Protein AF-A0A382M836-F1 (afdb_monomer_lite)

Organism: NCBI:txid408172

Foldseek 3Di:
DEAECPAPPDHPVVVVPDDDDPVDDYHYHPDDNVVQQFAPDADPVRGRRRVVVVVVVVVVD

Secondary structure (DSSP, 8-state):
-B--TT-SSS-GGGGTS----TT---B--SS-TTTTSB-SSPPTTSSSBHHHHHHHHHHT-

pLDDT: mean 84.85, std 5.13, range [71.94, 92.94]

Sequence (61 aa):
ILCAMDDPFVEPTIFKSVRMSSAIELNTPENGGHMGYFSRKPTPWGDYRWMDFMVVDWMNS

Structure (mmCIF, N/CA/C/O backbone):
data_AF-A0A382M836-F1
#
_entry.id   AF-A0A382M836-F1
#
loop_
_atom_site.group_PDB
_atom_site.id
_atom_site.type_symbol
_atom_site.label_atom_id
_atom_site.label_alt_id
_atom_site.label_comp_id
_atom_site.label_asym_id
_atom_site.label_entity_id
_atom_site.label_seq_id
_atom_site.pdbx_PDB_ins_code
_atom_site.Cartn_x
_atom_site.Cartn_y
_atom_site.Cartn_z
_atom_site.occupancy
_atom_site.B_iso_or_equiv
_atom_site.auth_seq_id
_atom_site.auth_comp_id
_atom_site.auth_asym_id
_atom_site.auth_atom_id
_atom_site.pdbx_PDB_model_num
ATOM 1 N N . ILE A 1 1 ? -9.129 -0.808 4.590 1.00 86.00 1 ILE A N 1
ATOM 2 C CA . ILE A 1 1 ? -8.590 0.565 4.463 1.00 86.00 1 ILE A CA 1
ATOM 3 C C . ILE A 1 1 ? -7.141 0.445 4.045 1.00 86.00 1 ILE A C 1
ATOM 5 O O . ILE A 1 1 ? -6.402 -0.282 4.695 1.00 86.00 1 ILE A O 1
ATOM 9 N N . LEU A 1 2 ? -6.761 1.132 2.972 1.00 86.94 2 LEU A N 1
ATOM 10 C CA . LEU A 1 2 ? -5.393 1.175 2.472 1.00 86.94 2 LEU A CA 1
ATOM 11 C C . LEU A 1 2 ? -4.874 2.610 2.608 1.00 86.94 2 LEU A C 1
ATOM 13 O O . LEU A 1 2 ? -5.505 3.528 2.087 1.00 86.94 2 LEU A O 1
ATOM 17 N N . CYS A 1 3 ? -3.774 2.801 3.335 1.00 87.75 3 CYS A N 1
ATOM 18 C CA . CYS A 1 3 ? -3.164 4.116 3.537 1.00 87.75 3 CYS A CA 1
ATOM 19 C C . CYS A 1 3 ? -1.650 3.982 3.680 1.00 87.75 3 CYS A C 1
ATOM 21 O O . CYS A 1 3 ? -1.180 3.397 4.652 1.00 87.75 3 CYS A O 1
ATOM 23 N N . ALA A 1 4 ? -0.880 4.529 2.747 1.00 87.81 4 ALA A N 1
ATOM 24 C CA . ALA A 1 4 ? 0.571 4.465 2.832 1.00 87.81 4 ALA A CA 1
ATOM 25 C C . ALA A 1 4 ? 1.127 5.403 3.919 1.00 87.81 4 ALA A C 1
ATOM 27 O O . ALA A 1 4 ? 0.558 6.455 4.204 1.00 87.81 4 ALA A O 1
ATOM 28 N N . MET A 1 5 ? 2.251 5.022 4.528 1.00 86.88 5 MET A N 1
ATOM 29 C CA . MET A 1 5 ? 2.917 5.825 5.561 1.00 86.88 5 MET A CA 1
ATOM 30 C C . MET A 1 5 ? 3.633 7.059 4.990 1.00 86.88 5 MET A C 1
ATOM 32 O O . MET A 1 5 ? 3.896 8.002 5.733 1.00 86.88 5 MET A O 1
ATOM 36 N N . ASP A 1 6 ? 3.948 7.042 3.693 1.00 84.75 6 ASP A N 1
ATOM 37 C CA . ASP A 1 6 ? 4.564 8.133 2.934 1.00 84.75 6 ASP A CA 1
ATOM 38 C C . ASP A 1 6 ? 3.536 9.042 2.236 1.00 84.75 6 ASP A C 1
ATOM 40 O O . ASP A 1 6 ? 3.918 9.881 1.417 1.00 84.75 6 ASP A O 1
ATOM 44 N N . ASP A 1 7 ? 2.241 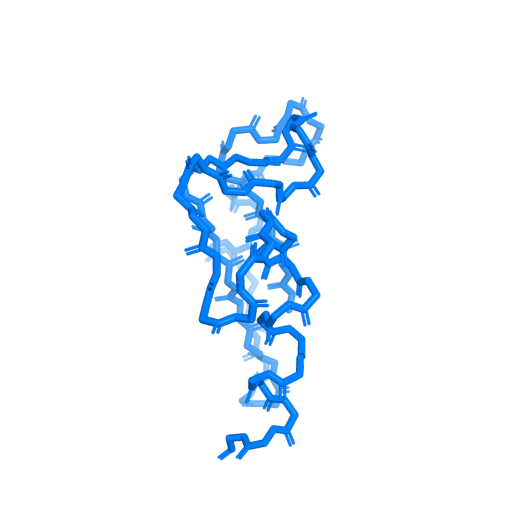8.878 2.529 1.00 81.06 7 ASP A N 1
ATOM 45 C CA . ASP A 1 7 ? 1.187 9.715 1.962 1.00 81.06 7 ASP A CA 1
ATOM 46 C C . ASP A 1 7 ? 1.311 11.159 2.499 1.00 81.06 7 ASP A C 1
ATOM 48 O O . ASP A 1 7 ? 1.216 11.382 3.708 1.00 81.06 7 ASP A O 1
ATOM 52 N N . PRO A 1 8 ? 1.533 12.169 1.633 1.00 80.62 8 PRO A N 1
ATOM 53 C CA . PRO A 1 8 ? 1.722 13.548 2.078 1.00 80.62 8 PRO A CA 1
ATOM 54 C C . PRO A 1 8 ? 0.413 14.235 2.503 1.00 80.62 8 PRO A C 1
ATOM 56 O O . PRO A 1 8 ? 0.460 15.354 3.014 1.00 80.62 8 PRO A O 1
ATOM 59 N N . PHE A 1 9 ? -0.744 13.610 2.269 1.00 81.62 9 PHE A N 1
ATOM 60 C CA . PHE A 1 9 ? -2.065 14.167 2.557 1.00 81.62 9 PHE A CA 1
ATOM 61 C C . PHE A 1 9 ? -2.751 13.491 3.747 1.00 81.62 9 PHE A C 1
ATOM 63 O O . PHE A 1 9 ? -3.481 14.159 4.481 1.00 81.62 9 PHE A O 1
ATOM 70 N N . VAL A 1 10 ? -2.544 12.186 3.941 1.00 80.50 10 VAL A N 1
ATOM 71 C CA . VAL A 1 10 ? -3.190 11.413 5.011 1.00 80.50 10 VAL A CA 1
ATOM 72 C C . VAL A 1 10 ? -2.179 11.052 6.094 1.00 80.50 10 VAL A C 1
ATOM 74 O O . VAL A 1 10 ? -1.323 10.195 5.904 1.00 80.50 10 VAL A O 1
ATOM 77 N N . GLU A 1 11 ? -2.303 11.669 7.272 1.00 82.38 11 GLU A N 1
ATOM 78 C CA . GLU A 1 11 ? -1.416 11.364 8.396 1.00 82.38 11 GLU A CA 1
ATOM 79 C C . GLU A 1 11 ? -1.723 9.962 8.969 1.00 82.38 11 GLU A C 1
ATOM 81 O O . GLU A 1 11 ? -2.837 9.723 9.437 1.00 82.38 11 GLU A O 1
ATOM 86 N N . PRO A 1 12 ? -0.761 9.022 9.030 1.00 76.75 12 PRO A N 1
ATOM 87 C CA . PRO A 1 12 ? -1.049 7.640 9.436 1.00 76.75 12 PRO A CA 1
ATOM 88 C C . PRO A 1 12 ? -1.512 7.477 10.889 1.00 76.75 12 PRO A C 1
ATOM 90 O O . PRO A 1 12 ? -2.108 6.465 11.269 1.00 76.75 12 PRO A O 1
ATOM 93 N N . THR A 1 13 ? -1.220 8.464 11.736 1.00 79.75 13 THR A N 1
ATOM 94 C CA . THR A 1 13 ? -1.578 8.468 13.159 1.00 79.75 13 THR A CA 1
ATOM 95 C C . THR A 1 13 ? -3.090 8.484 13.380 1.00 79.75 13 THR A C 1
ATOM 97 O O . THR A 1 13 ? -3.540 7.977 14.410 1.00 79.75 13 THR A O 1
ATOM 100 N N . ILE A 1 14 ? -3.881 8.948 12.402 1.00 81.81 14 ILE A N 1
ATOM 101 C CA . ILE A 1 14 ? -5.347 8.995 12.491 1.00 81.81 14 ILE A CA 1
ATOM 102 C C . ILE A 1 14 ? -5.970 7.609 12.664 1.00 81.81 14 ILE A C 1
ATOM 104 O O . ILE A 1 14 ? -7.032 7.487 13.264 1.00 81.81 14 ILE A O 1
ATOM 108 N N . PHE A 1 15 ? -5.313 6.551 12.181 1.00 77.44 15 PHE A N 1
ATOM 109 C CA . PHE A 1 15 ? -5.841 5.190 12.271 1.00 77.44 15 PHE A CA 1
ATOM 110 C C . PHE A 1 15 ? -5.447 4.471 13.566 1.00 77.44 15 PHE A C 1
ATOM 112 O O . PHE A 1 15 ? -6.064 3.468 13.913 1.00 77.44 15 PHE A O 1
ATOM 119 N N . LYS A 1 16 ? -4.469 4.989 14.324 1.00 72.25 16 LYS A N 1
A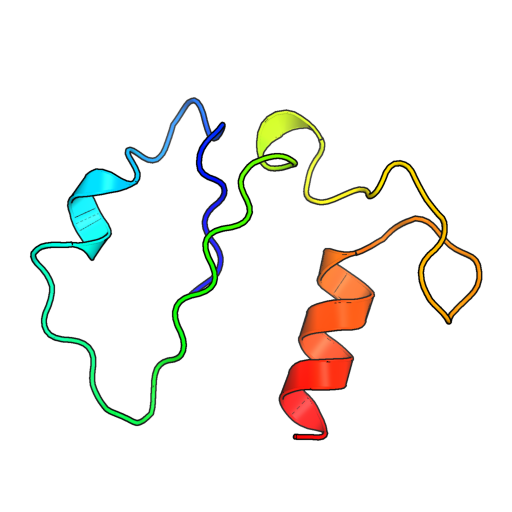TOM 120 C CA . LYS A 1 16 ? -4.041 4.394 15.606 1.00 72.25 16 LYS A CA 1
ATOM 121 C C . LYS A 1 16 ? -5.065 4.586 16.723 1.00 72.25 16 LYS A C 1
ATOM 123 O O . LYS A 1 16 ? -5.099 3.799 17.665 1.00 72.25 16 LYS A O 1
ATOM 128 N N . SER A 1 17 ? -5.870 5.641 16.646 1.00 71.94 17 SER A N 1
ATOM 129 C CA . SER A 1 17 ? -6.855 6.003 17.670 1.00 71.94 17 SER A CA 1
ATOM 130 C C . SER A 1 17 ? -8.257 5.455 17.391 1.00 71.94 17 SER A C 1
ATOM 132 O O . SER A 1 17 ? -9.128 5.536 18.258 1.00 71.94 17 SER A O 1
ATOM 134 N N . VAL A 1 18 ? -8.494 4.876 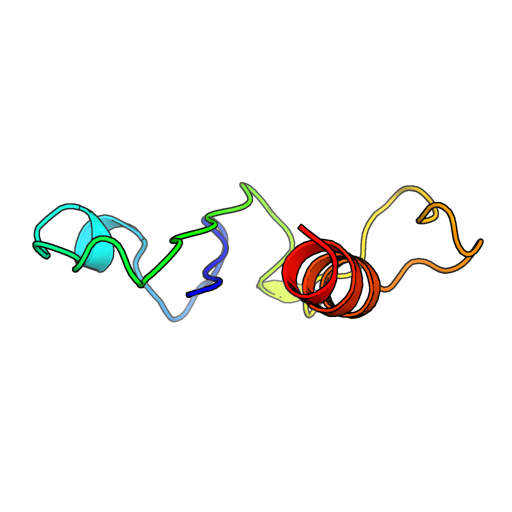16.211 1.00 76.19 18 VAL A N 1
ATOM 135 C CA . VAL A 1 18 ? -9.823 4.417 15.801 1.00 76.19 18 VAL A CA 1
ATOM 136 C C . VAL A 1 18 ? -9.999 2.938 16.134 1.00 76.19 18 VAL A C 1
ATOM 138 O O . VAL A 1 18 ? -9.234 2.083 15.693 1.00 76.19 18 VAL A O 1
ATOM 141 N N . ARG A 1 19 ? -11.054 2.616 16.890 1.00 74.19 19 ARG A N 1
ATOM 142 C CA . ARG A 1 19 ? -11.490 1.226 17.065 1.00 74.19 19 ARG A CA 1
ATOM 143 C C . ARG A 1 19 ? -12.149 0.745 15.777 1.00 74.19 19 ARG A C 1
ATOM 145 O O . ARG A 1 19 ? -13.279 1.128 15.485 1.00 74.19 19 ARG A O 1
ATOM 152 N N . MET A 1 20 ? -11.443 -0.093 15.029 1.00 79.38 20 MET A N 1
ATOM 153 C CA . MET A 1 20 ? -11.986 -0.747 13.841 1.00 79.38 20 MET A CA 1
ATOM 154 C C . MET A 1 20 ? -12.796 -1.989 14.223 1.00 79.38 20 MET A C 1
ATOM 156 O O . MET A 1 20 ? -12.452 -2.715 15.156 1.00 79.38 20 MET A O 1
ATOM 160 N N . SER A 1 21 ? -13.895 -2.214 13.500 1.00 84.62 21 SER A N 1
ATOM 161 C CA . SER A 1 21 ? -14.641 -3.477 13.543 1.00 84.62 21 SER A CA 1
ATOM 162 C C . SER A 1 21 ? -13.774 -4.617 13.000 1.00 84.62 21 SER A C 1
ATOM 164 O O . SER A 1 21 ? -12.927 -4.382 12.142 1.00 84.62 21 SER A O 1
ATOM 166 N N . SER A 1 22 ? -14.031 -5.859 13.421 1.00 83.56 22 SER A N 1
ATOM 167 C CA . SER A 1 22 ? -13.357 -7.049 12.878 1.00 83.56 22 SER A CA 1
ATOM 168 C C . SER A 1 22 ? -13.606 -7.271 11.381 1.00 83.56 22 SER A C 1
ATOM 170 O O . SER A 1 22 ? -12.874 -8.023 10.752 1.00 83.56 22 SER A O 1
ATOM 172 N N . ALA A 1 23 ? -14.616 -6.613 10.806 1.00 86.81 23 ALA A N 1
ATOM 173 C CA . ALA A 1 23 ? -14.902 -6.639 9.372 1.00 86.81 23 ALA A CA 1
ATOM 174 C C . ALA A 1 23 ? -14.040 -5.661 8.544 1.00 86.81 23 ALA A C 1
ATOM 176 O O . ALA A 1 23 ? -14.227 -5.564 7.333 1.00 86.81 23 ALA A O 1
ATOM 177 N N . ILE A 1 24 ? -13.150 -4.887 9.175 1.00 85.25 24 ILE A N 1
ATOM 178 C CA . ILE A 1 24 ? -12.314 -3.886 8.505 1.00 85.25 24 ILE A CA 1
ATOM 179 C C . ILE A 1 24 ? -10.846 -4.254 8.697 1.00 85.25 24 ILE A C 1
ATOM 181 O O . ILE A 1 24 ? -10.327 -4.204 9.809 1.00 85.25 24 ILE A O 1
ATOM 185 N N . GLU A 1 25 ? -10.156 -4.534 7.596 1.00 86.44 25 GLU A N 1
ATOM 186 C CA . GLU A 1 25 ? -8.705 -4.698 7.591 1.00 86.44 25 GLU A CA 1
ATOM 187 C C . GLU A 1 25 ? -8.022 -3.361 7.285 1.00 86.44 25 GLU A C 1
ATOM 189 O O . GLU A 1 25 ? -8.436 -2.641 6.372 1.00 86.44 25 GLU A O 1
ATOM 194 N N . LEU A 1 26 ? -6.993 -3.000 8.051 1.00 87.31 26 LEU A N 1
ATOM 195 C CA . LEU A 1 26 ? -6.177 -1.808 7.823 1.00 87.31 26 LEU A CA 1
ATOM 196 C C . LEU A 1 26 ? -4.800 -2.237 7.316 1.00 87.31 26 LEU A C 1
ATOM 198 O O . LEU A 1 26 ? -4.066 -2.914 8.030 1.00 87.31 26 LEU A O 1
ATOM 202 N N . ASN A 1 27 ? -4.441 -1.794 6.114 1.00 87.06 27 ASN A N 1
ATOM 203 C CA . ASN A 1 27 ? -3.155 -2.071 5.493 1.00 87.06 27 ASN A CA 1
ATOM 204 C C . ASN A 1 27 ? -2.393 -0.751 5.300 1.00 87.06 27 ASN A C 1
ATOM 206 O O . ASN A 1 27 ? -2.878 0.160 4.621 1.00 87.06 27 ASN A O 1
ATOM 210 N N . THR A 1 28 ? -1.232 -0.631 5.948 1.00 87.94 28 THR A N 1
ATOM 211 C CA . THR A 1 28 ? -0.413 0.589 5.953 1.00 87.94 28 THR A CA 1
ATOM 212 C C . THR A 1 28 ? 0.988 0.323 5.410 1.00 87.94 28 THR A C 1
ATOM 214 O O . THR A 1 28 ? 1.927 0.169 6.199 1.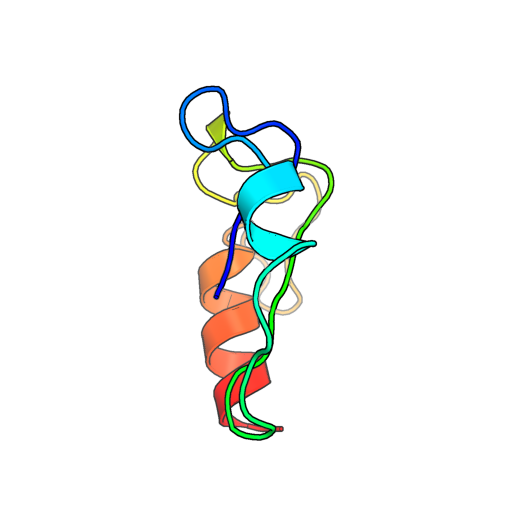00 87.94 28 THR A O 1
ATOM 217 N N . PRO A 1 29 ? 1.156 0.210 4.079 1.00 87.75 29 PRO A N 1
ATOM 218 C CA . PRO A 1 29 ? 2.473 0.001 3.496 1.00 87.75 29 PRO A CA 1
ATOM 219 C C . PRO A 1 29 ? 3.383 1.199 3.786 1.00 87.75 29 PRO A C 1
ATOM 221 O O . PRO A 1 29 ? 2.935 2.343 3.819 1.00 87.75 29 PRO A O 1
ATOM 224 N N . GLU A 1 30 ? 4.678 0.944 3.982 1.00 84.44 30 GLU A N 1
ATOM 225 C CA . GLU A 1 30 ? 5.652 2.004 4.284 1.00 84.44 30 GLU A CA 1
ATOM 226 C C . GLU A 1 30 ? 5.766 3.041 3.164 1.00 84.44 30 GLU A C 1
ATOM 228 O O . GLU A 1 30 ? 6.035 4.205 3.435 1.00 84.44 30 GLU A O 1
ATOM 233 N N . ASN A 1 31 ? 5.583 2.606 1.915 1.00 82.25 31 ASN A N 1
ATOM 234 C CA . ASN A 1 31 ? 5.783 3.427 0.732 1.00 82.25 31 ASN A CA 1
ATOM 235 C C . ASN A 1 31 ? 4.721 3.136 -0.329 1.00 82.25 31 ASN A C 1
ATOM 237 O O . ASN A 1 31 ? 4.124 2.056 -0.349 1.00 82.25 31 ASN A O 1
ATOM 241 N N . GLY A 1 32 ? 4.589 4.053 -1.282 1.00 81.19 32 GLY A N 1
ATOM 242 C CA . GLY A 1 32 ? 3.805 3.854 -2.496 1.00 81.19 32 GLY A CA 1
ATOM 243 C C . GLY A 1 32 ? 2.592 4.764 -2.597 1.00 81.19 32 GLY A C 1
ATOM 244 O O . GLY A 1 32 ? 2.005 4.812 -3.674 1.00 81.19 32 GLY A O 1
ATOM 245 N N . GLY A 1 33 ? 2.262 5.541 -1.561 1.00 77.50 33 GLY A N 1
ATOM 246 C CA . GLY A 1 33 ? 1.178 6.524 -1.633 1.00 77.50 33 GLY A CA 1
ATOM 247 C C . GLY A 1 33 ? 1.408 7.522 -2.767 1.00 77.50 33 GLY A C 1
ATOM 248 O O . GLY A 1 33 ? 0.539 7.725 -3.611 1.00 77.50 33 GLY A O 1
ATOM 249 N N . HIS A 1 34 ? 2.633 8.049 -2.877 1.00 77.00 34 HIS A N 1
ATOM 250 C CA . HIS A 1 34 ? 2.986 9.036 -3.902 1.00 77.00 34 HIS A CA 1
ATOM 251 C C . HIS A 1 34 ? 2.875 8.513 -5.342 1.00 77.00 34 HIS A C 1
ATOM 253 O O . HIS A 1 34 ? 2.450 9.233 -6.242 1.00 77.00 34 HIS A O 1
ATOM 259 N N . MET A 1 35 ? 3.259 7.256 -5.566 1.00 80.88 35 MET A N 1
ATOM 260 C CA . MET A 1 35 ? 3.244 6.646 -6.897 1.00 80.88 35 MET A CA 1
ATOM 261 C C . MET A 1 35 ? 1.908 5.972 -7.221 1.00 80.88 35 MET A C 1
ATOM 263 O O . MET A 1 35 ? 1.794 5.394 -8.293 1.00 80.88 35 MET A O 1
ATOM 267 N N . GLY A 1 36 ? 0.913 6.004 -6.329 1.00 82.56 36 GLY A N 1
ATOM 268 C CA . GLY A 1 36 ? -0.360 5.308 -6.537 1.00 82.56 36 GLY A CA 1
ATOM 269 C C . GLY A 1 36 ? -0.237 3.786 -6.432 1.00 82.56 36 GLY A C 1
ATOM 270 O O . GLY A 1 36 ? -0.836 3.060 -7.217 1.00 82.56 36 GLY A O 1
ATOM 271 N N . TYR A 1 37 ? 0.554 3.306 -5.471 1.00 86.00 37 TYR A N 1
ATOM 272 C CA . TYR A 1 37 ? 0.735 1.892 -5.139 1.00 86.00 37 TYR A CA 1
ATOM 273 C C . TYR A 1 37 ? 1.342 1.042 -6.263 1.00 86.00 37 TYR A C 1
ATOM 275 O O . TYR A 1 37 ? 1.005 -0.132 -6.440 1.00 86.00 37 TYR A O 1
ATOM 283 N N . PHE A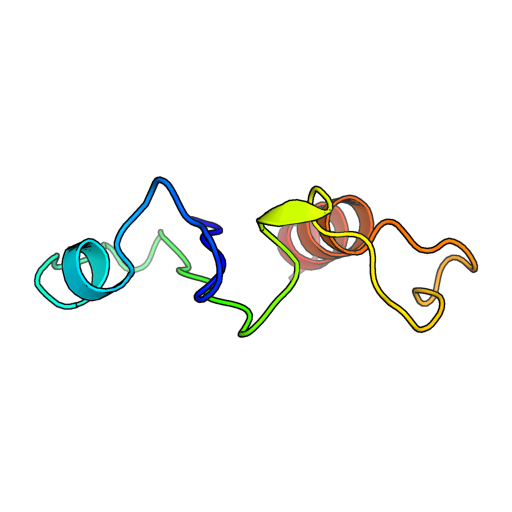 1 38 ? 2.287 1.618 -7.004 1.00 87.12 38 PHE A N 1
ATOM 284 C CA . PHE A 1 38 ? 3.175 0.844 -7.863 1.00 87.12 38 PHE A CA 1
ATOM 285 C C . PHE A 1 38 ? 4.336 0.254 -7.058 1.00 87.12 38 PHE A C 1
ATOM 287 O O . PHE A 1 38 ? 5.018 0.957 -6.310 1.00 87.12 38 PHE A O 1
ATOM 294 N N . SER A 1 39 ? 4.596 -1.040 -7.225 1.00 85.56 39 SER A N 1
ATOM 295 C CA . SER A 1 39 ? 5.743 -1.705 -6.612 1.00 85.56 39 SER A CA 1
ATOM 296 C C . SER A 1 39 ? 7.005 -1.528 -7.456 1.00 85.56 39 SER A C 1
ATOM 298 O O . SER A 1 39 ? 6.964 -1.426 -8.675 1.00 85.56 39 SER A O 1
ATOM 300 N N . ARG A 1 40 ? 8.180 -1.550 -6.814 1.00 85.12 40 ARG A N 1
ATOM 301 C CA . ARG A 1 40 ? 9.475 -1.586 -7.527 1.00 85.12 40 ARG A CA 1
ATOM 302 C C . ARG A 1 40 ? 9.763 -2.952 -8.164 1.00 85.12 40 ARG A C 1
ATOM 304 O O . ARG A 1 40 ? 10.501 -3.042 -9.139 1.00 85.12 40 ARG A O 1
ATOM 311 N N . LYS A 1 41 ? 9.246 -4.026 -7.564 1.00 88.25 41 LYS A N 1
ATOM 312 C CA . LYS A 1 41 ? 9.349 -5.404 -8.066 1.00 88.25 41 LYS A CA 1
ATOM 313 C C . LYS A 1 41 ? 8.023 -5.805 -8.708 1.00 88.25 41 LYS A C 1
ATOM 315 O O . LYS A 1 41 ? 6.997 -5.330 -8.222 1.00 88.25 41 LYS A O 1
ATOM 320 N N . PRO A 1 42 ? 8.026 -6.667 -9.734 1.00 90.88 42 PRO A N 1
ATOM 321 C CA . PRO A 1 42 ? 6.781 -7.125 -10.319 1.00 90.88 42 PRO A CA 1
ATOM 322 C C . PRO A 1 42 ? 5.950 -7.920 -9.302 1.00 90.88 42 PRO A C 1
ATOM 324 O O . PRO A 1 42 ? 6.498 -8.637 -8.459 1.00 90.88 42 PRO A O 1
ATOM 327 N N . THR A 1 43 ? 4.633 -7.766 -9.383 1.00 90.81 43 THR A N 1
ATOM 328 C CA . THR A 1 43 ? 3.632 -8.598 -8.717 1.00 90.81 43 THR A CA 1
ATOM 329 C C . THR A 1 43 ? 3.692 -10.024 -9.285 1.00 90.81 43 THR A C 1
ATOM 331 O O . THR A 1 43 ? 4.275 -10.244 -10.354 1.00 90.81 43 THR A O 1
ATOM 334 N N . PRO A 1 44 ? 3.067 -11.020 -8.632 1.00 92.88 44 PRO A N 1
ATOM 335 C CA . PRO A 1 44 ? 2.929 -12.362 -9.203 1.00 92.88 44 PRO A CA 1
ATOM 336 C C . PRO A 1 44 ? 2.253 -12.405 -10.585 1.00 92.88 44 PRO A C 1
ATOM 338 O O . PRO A 1 44 ? 2.411 -13.387 -11.304 1.00 92.88 44 PRO A O 1
ATOM 341 N N . TRP A 1 45 ? 1.532 -11.350 -10.980 1.00 90.88 45 TRP A N 1
ATOM 342 C CA . TRP A 1 45 ? 0.916 -11.222 -12.306 1.00 90.88 45 TRP A CA 1
ATOM 343 C C . TRP A 1 45 ? 1.855 -10.640 -13.372 1.00 90.88 45 TRP A C 1
ATOM 345 O O . TRP A 1 45 ? 1.464 -10.496 -14.528 1.00 90.88 45 TRP A O 1
ATOM 355 N N . GLY A 1 46 ? 3.098 -10.319 -13.007 1.00 92.94 46 GLY A N 1
ATOM 356 C CA . GLY A 1 46 ? 4.119 -9.823 -13.930 1.00 92.94 46 GLY A CA 1
ATOM 357 C C . GLY A 1 46 ? 4.039 -8.325 -14.232 1.00 92.94 46 GLY A C 1
ATOM 358 O O . GLY A 1 46 ? 4.828 -7.837 -15.040 1.00 92.94 46 GLY A O 1
ATOM 359 N N . ASP A 1 47 ? 3.135 -7.586 -13.587 1.00 91.81 47 ASP A N 1
ATOM 360 C CA . ASP A 1 47 ? 3.061 -6.126 -13.667 1.00 91.81 47 ASP A CA 1
ATOM 361 C C . ASP A 1 47 ? 3.556 -5.461 -12.375 1.00 91.81 47 ASP A C 1
ATOM 363 O O . ASP A 1 47 ? 4.086 -6.127 -11.497 1.00 91.81 47 ASP A O 1
ATOM 367 N N . TYR A 1 48 ? 3.421 -4.143 -12.248 1.00 91.44 48 TYR A N 1
ATOM 368 C CA . TYR A 1 48 ? 3.867 -3.398 -11.064 1.00 91.44 48 TYR A CA 1
ATOM 369 C C . TYR A 1 48 ? 2.702 -2.814 -10.252 1.00 91.44 48 TYR A C 1
ATOM 371 O O . TYR A 1 48 ? 2.930 -1.980 -9.380 1.00 91.44 48 TYR A O 1
ATOM 379 N N . ARG A 1 49 ? 1.453 -3.209 -10.537 1.00 90.19 49 ARG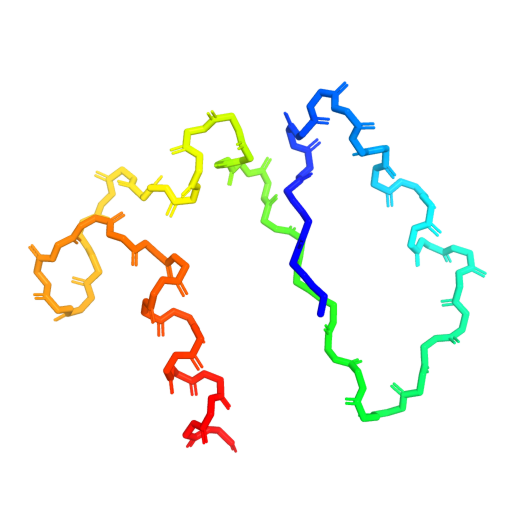 A N 1
ATOM 380 C CA . ARG A 1 49 ? 0.252 -2.638 -9.907 1.00 90.19 49 ARG A CA 1
ATOM 381 C C . ARG A 1 49 ? -0.062 -3.376 -8.612 1.00 90.19 49 ARG A C 1
ATOM 383 O O . ARG A 1 49 ? -0.918 -4.255 -8.561 1.00 90.19 49 ARG A O 1
ATOM 390 N N . TRP A 1 50 ? 0.656 -3.034 -7.548 1.00 89.81 50 TRP A N 1
ATOM 391 C CA . TRP A 1 50 ? 0.530 -3.738 -6.272 1.00 89.81 50 TRP A CA 1
ATOM 392 C C . TRP A 1 50 ? -0.876 -3.630 -5.672 1.00 89.81 50 TRP A C 1
ATOM 394 O O . TRP A 1 50 ? -1.377 -4.624 -5.156 1.00 89.81 50 TRP A O 1
ATOM 404 N N . MET A 1 51 ? -1.538 -2.473 -5.777 1.00 90.31 51 MET A N 1
ATOM 405 C CA . MET A 1 51 ? -2.901 -2.316 -5.251 1.00 90.31 51 MET A CA 1
ATOM 406 C C . MET A 1 51 ? -3.903 -3.239 -5.953 1.00 90.31 51 MET A C 1
ATOM 408 O O . MET A 1 51 ? -4.698 -3.879 -5.272 1.00 90.31 51 MET A O 1
ATOM 412 N N . ASP A 1 52 ? -3.842 -3.350 -7.281 1.00 89.75 52 ASP A N 1
ATOM 413 C CA . ASP A 1 52 ? -4.747 -4.213 -8.052 1.00 89.75 52 ASP A CA 1
ATOM 414 C C . ASP A 1 52 ? -4.572 -5.681 -7.648 1.00 89.75 52 ASP A C 1
ATOM 416 O O . ASP A 1 52 ? -5.554 -6.392 -7.426 1.00 89.75 52 ASP A O 1
ATOM 420 N N . PHE A 1 53 ? -3.316 -6.109 -7.478 1.00 88.94 53 PHE A N 1
ATOM 421 C CA . PHE A 1 53 ? -2.992 -7.432 -6.954 1.00 88.94 53 PHE A CA 1
ATOM 422 C C . PHE A 1 53 ? -3.573 -7.640 -5.547 1.00 88.94 53 PHE A C 1
ATOM 424 O O . PHE A 1 53 ? -4.285 -8.614 -5.323 1.00 88.94 53 PHE A O 1
ATOM 431 N N . MET A 1 54 ? -3.329 -6.711 -4.617 1.00 88.12 54 MET A N 1
ATOM 432 C CA . MET A 1 54 ? -3.798 -6.807 -3.229 1.00 88.12 54 MET A CA 1
ATOM 433 C C . MET A 1 54 ? -5.316 -6.826 -3.095 1.00 88.12 54 MET A C 1
ATOM 435 O O . MET A 1 54 ? -5.833 -7.562 -2.266 1.00 88.12 54 MET A O 1
ATOM 439 N N . VAL A 1 55 ? -6.049 -6.049 -3.897 1.00 88.94 55 VAL A N 1
ATOM 440 C CA . VAL A 1 55 ? -7.519 -6.049 -3.853 1.00 88.94 55 VAL A CA 1
ATOM 441 C C . VAL A 1 55 ? -8.070 -7.417 -4.242 1.00 88.94 55 VAL A C 1
ATOM 443 O O . VAL A 1 55 ? -8.991 -7.912 -3.597 1.00 88.94 55 VAL A O 1
ATOM 446 N N . VAL A 1 56 ? -7.514 -8.042 -5.279 1.00 90.06 56 VAL A N 1
ATOM 447 C CA . VAL A 1 56 ? -7.961 -9.372 -5.708 1.00 90.06 56 VAL A CA 1
ATOM 448 C C . VAL A 1 56 ? -7.504 -10.454 -4.739 1.00 90.06 56 VAL A C 1
ATOM 450 O O . VAL A 1 56 ? -8.284 -11.353 -4.444 1.00 90.06 56 VAL A O 1
ATOM 453 N N . ASP A 1 57 ? -6.280 -10.374 -4.227 1.00 88.94 57 ASP A N 1
ATOM 454 C CA . ASP A 1 57 ? -5.768 -11.300 -3.211 1.00 88.94 57 ASP A CA 1
ATOM 455 C C . ASP A 1 57 ? -6.635 -11.263 -1.941 1.00 88.94 57 ASP A C 1
ATOM 457 O O . ASP A 1 57 ? -7.108 -12.299 -1.474 1.00 88.94 57 ASP A O 1
ATOM 461 N N . TRP A 1 58 ? -6.975 -10.059 -1.472 1.00 87.44 58 TRP A N 1
ATOM 462 C CA . TRP A 1 58 ? -7.870 -9.843 -0.337 1.00 87.44 58 TRP A CA 1
ATOM 463 C C . TRP A 1 58 ? -9.269 -10.429 -0.560 1.00 87.44 58 TRP A C 1
ATOM 465 O O . TRP A 1 58 ? -9.806 -11.079 0.329 1.00 87.44 58 TRP A O 1
ATOM 475 N N . MET A 1 59 ? -9.856 -10.264 -1.751 1.00 87.75 59 MET A N 1
ATOM 476 C CA . MET A 1 59 ? -11.171 -10.846 -2.073 1.00 87.75 59 MET A CA 1
ATOM 477 C C . MET A 1 59 ? -11.178 -12.381 -2.091 1.00 87.75 59 MET A C 1
ATOM 479 O O . MET A 1 59 ? -12.248 -12.983 -2.012 1.00 87.75 59 MET A O 1
ATOM 483 N N . ASN A 1 60 ? -10.010 -13.009 -2.245 1.00 86.12 60 ASN A N 1
ATOM 484 C CA . ASN A 1 60 ? -9.857 -14.462 -2.298 1.00 86.12 60 ASN A CA 1
ATOM 485 C C . ASN A 1 60 ? -9.367 -15.077 -0.970 1.00 86.12 60 ASN A C 1
ATOM 487 O O . ASN A 1 60 ? -9.157 -16.292 -0.927 1.00 86.12 60 ASN A O 1
ATOM 491 N N . SER A 1 61 ? -9.165 -14.264 0.073 1.00 77.38 61 SER A N 1
ATOM 492 C CA . SER A 1 61 ? -8.680 -14.668 1.405 1.00 77.38 61 SER A CA 1
ATOM 493 C C . SER A 1 61 ? -9.828 -14.941 2.377 1.00 77.38 61 SER A C 1
ATOM 495 O O . SER A 1 61 ? -9.692 -15.886 3.188 1.00 77.38 61 SER A O 1
#

Radius of gyration: 12.67 Å; chains: 1; bounding box: 24×29×32 Å